Protein AF-A0A7W1H509-F1 (afdb_monomer)

Structure (mmCIF, N/CA/C/O backbone):
data_AF-A0A7W1H509-F1
#
_entry.id   AF-A0A7W1H509-F1
#
loop_
_atom_site.group_PDB
_atom_site.id
_atom_site.type_symbol
_atom_site.label_atom_id
_atom_site.label_alt_id
_atom_site.label_comp_id
_atom_site.label_asym_id
_atom_site.label_entity_id
_atom_site.label_seq_id
_atom_site.pdbx_PDB_ins_code
_atom_site.Cartn_x
_atom_site.Cartn_y
_atom_site.Cartn_z
_atom_site.occupancy
_atom_site.B_iso_or_equiv
_atom_site.auth_seq_id
_atom_site.auth_comp_id
_atom_site.auth_asym_id
_atom_site.auth_atom_id
_atom_site.pdbx_PDB_model_num
ATOM 1 N N . MET A 1 1 ? 0.224 -3.022 20.472 1.00 70.69 1 MET A N 1
ATOM 2 C CA . MET A 1 1 ? -0.059 -1.936 19.516 1.00 70.69 1 MET A CA 1
ATOM 3 C C . MET A 1 1 ? -0.735 -2.618 18.364 1.00 70.69 1 MET A C 1
ATOM 5 O O . MET A 1 1 ? -0.099 -3.451 17.732 1.00 70.69 1 MET A O 1
ATOM 9 N N . ASP A 1 2 ? -2.009 -2.318 18.169 1.00 80.88 2 ASP A N 1
ATOM 10 C CA . ASP A 1 2 ? -2.783 -2.911 17.086 1.00 80.88 2 ASP A CA 1
ATOM 11 C C . ASP A 1 2 ? -2.871 -1.879 15.975 1.00 80.88 2 ASP A C 1
ATOM 13 O O . ASP A 1 2 ? -3.008 -0.682 16.250 1.00 80.88 2 ASP A O 1
ATOM 17 N N . PHE A 1 3 ? -2.761 -2.321 14.730 1.00 83.50 3 PHE A N 1
ATOM 18 C CA . PHE A 1 3 ? -2.904 -1.432 13.594 1.00 83.50 3 PHE A CA 1
ATOM 19 C C . PHE A 1 3 ? -3.742 -2.069 12.493 1.00 83.50 3 PHE A C 1
ATOM 21 O O . PHE A 1 3 ? -3.772 -3.288 12.335 1.00 83.50 3 PHE A O 1
ATOM 28 N N . TYR A 1 4 ? -4.426 -1.218 11.743 1.00 87.56 4 TYR A N 1
ATOM 29 C CA . TYR A 1 4 ? -5.218 -1.576 10.577 1.00 87.56 4 TYR A CA 1
ATOM 30 C C . TYR A 1 4 ? -4.793 -0.682 9.416 1.00 87.56 4 TYR A C 1
ATOM 32 O O . TYR A 1 4 ? -4.590 0.514 9.614 1.00 87.56 4 TYR A O 1
ATOM 40 N N . ILE A 1 5 ? -4.625 -1.264 8.228 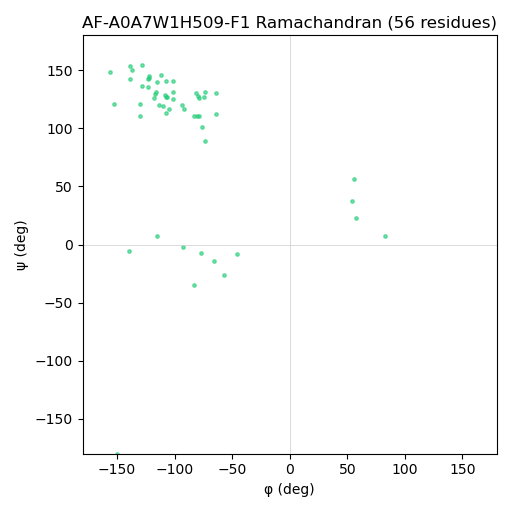1.00 92.50 5 ILE A N 1
ATOM 41 C CA . ILE A 1 5 ? -4.271 -0.531 7.011 1.00 92.50 5 ILE A CA 1
ATOM 42 C C . ILE A 1 5 ? -5.397 -0.700 6.007 1.00 92.50 5 ILE A C 1
ATOM 44 O O . ILE A 1 5 ? -5.737 -1.820 5.631 1.00 92.50 5 ILE A O 1
ATOM 48 N N . GLU A 1 6 ? -5.905 0.422 5.524 1.00 94.81 6 GLU A N 1
ATOM 49 C CA . GLU A 1 6 ? -6.799 0.492 4.382 1.00 94.81 6 GLU A CA 1
ATOM 50 C C . GLU A 1 6 ? -6.060 1.072 3.180 1.00 94.81 6 GLU A C 1
ATOM 52 O O . GLU A 1 6 ? -5.255 1.992 3.314 1.00 94.81 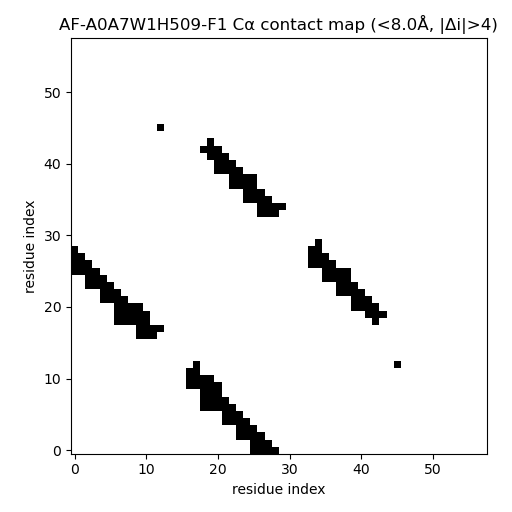6 GLU A O 1
ATOM 57 N N . THR A 1 7 ? -6.320 0.532 1.993 1.00 96.38 7 THR A N 1
ATOM 58 C CA . THR A 1 7 ? -5.717 1.003 0.741 1.00 96.38 7 THR A CA 1
ATOM 59 C C . THR A 1 7 ? -6.807 1.396 -0.243 1.00 96.38 7 THR A C 1
ATOM 61 O O . THR A 1 7 ? -7.865 0.771 -0.302 1.00 96.38 7 THR A O 1
ATOM 64 N N . SER A 1 8 ? -6.570 2.461 -1.002 1.00 96.12 8 SER A N 1
ATOM 65 C CA . SER A 1 8 ? -7.530 3.022 -1.952 1.00 96.12 8 SER A CA 1
ATOM 66 C C . SER A 1 8 ? -6.819 3.686 -3.137 1.00 96.12 8 SER A C 1
ATOM 68 O O . SER A 1 8 ? -5.590 3.668 -3.229 1.00 96.12 8 SER A O 1
ATOM 70 N N . ASP A 1 9 ? -7.603 4.237 -4.073 1.00 96.50 9 ASP A N 1
ATOM 71 C CA . ASP A 1 9 ? -7.106 4.873 -5.304 1.00 96.50 9 ASP A CA 1
ATOM 72 C C . ASP A 1 9 ? -6.221 3.926 -6.132 1.00 96.50 9 ASP A C 1
ATOM 74 O O . ASP A 1 9 ? -5.046 4.175 -6.394 1.00 96.50 9 ASP A O 1
ATOM 78 N N . P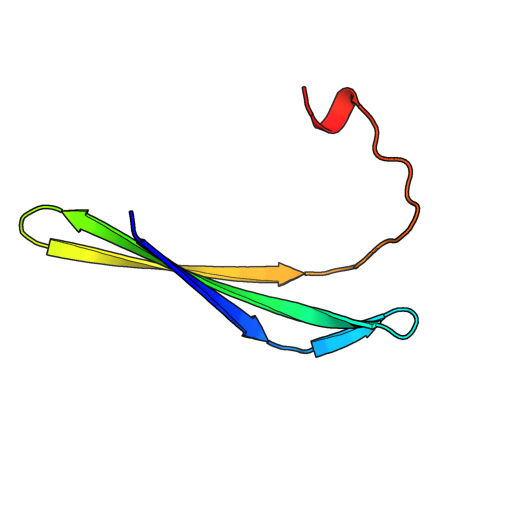HE A 1 10 ? -6.779 2.771 -6.491 1.00 97.00 10 PHE A N 1
ATOM 79 C CA . PHE A 1 10 ? -6.055 1.768 -7.261 1.00 97.00 10 PHE A CA 1
ATOM 80 C C . PHE A 1 10 ? -5.916 2.172 -8.727 1.00 97.00 10 PHE A C 1
ATOM 82 O O . PHE A 1 10 ? -6.918 2.401 -9.408 1.00 97.00 10 PHE A O 1
ATOM 89 N N . ARG A 1 11 ? -4.682 2.158 -9.232 1.00 94.62 11 ARG A N 1
ATOM 90 C CA . ARG A 1 11 ? -4.337 2.511 -10.614 1.00 94.62 11 ARG A CA 1
ATOM 91 C C . ARG A 1 11 ? -3.500 1.414 -11.256 1.00 94.62 11 ARG A C 1
ATOM 93 O O . ARG A 1 11 ? -2.828 0.654 -10.561 1.00 94.62 11 ARG A O 1
ATOM 100 N N . ASP A 1 12 ? -3.561 1.327 -12.578 1.00 94.44 12 ASP A N 1
ATOM 101 C CA . ASP A 1 12 ? -2.715 0.409 -13.337 1.00 94.44 12 ASP A CA 1
ATOM 102 C C . ASP A 1 12 ? -1.306 0.995 -13.483 1.00 94.44 12 ASP A C 1
ATOM 104 O O . ASP A 1 12 ? -1.136 2.137 -13.918 1.00 94.44 12 ASP A O 1
ATOM 108 N N . VAL A 1 13 ? -0.300 0.221 -13.087 1.00 91.38 13 VAL A N 1
ATOM 109 C CA . VAL A 1 13 ? 1.112 0.529 -13.288 1.00 91.38 13 VAL A CA 1
ATOM 110 C C . VAL A 1 13 ? 1.764 -0.699 -13.906 1.00 91.38 13 VAL A C 1
ATOM 112 O O . VAL A 1 13 ? 1.937 -1.718 -13.240 1.00 91.38 13 VAL A O 1
ATOM 115 N N . ASN A 1 14 ? 2.153 -0.595 -15.177 1.00 89.69 14 ASN A N 1
ATOM 116 C CA . ASN A 1 14 ? 2.797 -1.677 -15.930 1.00 89.69 14 ASN A CA 1
ATOM 117 C C . ASN A 1 14 ? 1.996 -3.000 -15.926 1.00 89.69 14 ASN A C 1
ATOM 119 O O . ASN A 1 14 ? 2.588 -4.076 -15.852 1.00 89.69 14 ASN A O 1
ATOM 123 N N . GLY A 1 15 ? 0.661 -2.938 -15.983 1.00 90.81 15 GLY A N 1
ATOM 124 C CA . GLY A 1 15 ? -0.217 -4.113 -15.976 1.00 90.81 15 GLY A CA 1
ATOM 125 C C . GLY A 1 15 ? -0.510 -4.679 -14.584 1.00 90.81 15 GLY A C 1
ATOM 126 O O . GLY A 1 15 ? -1.122 -5.741 -14.473 1.00 90.81 15 GLY A O 1
ATOM 127 N N . VAL A 1 16 ? -0.080 -3.995 -13.516 1.00 92.25 16 VAL A N 1
ATOM 128 C CA . VAL A 1 16 ? -0.369 -4.358 -12.123 1.00 92.25 16 VAL A CA 1
ATOM 129 C C . VAL A 1 16 ? -1.209 -3.266 -11.473 1.00 92.25 16 VAL A C 1
ATOM 131 O O . VAL A 1 16 ? -0.879 -2.083 -11.527 1.00 92.25 16 VAL A O 1
ATOM 134 N N . LYS A 1 17 ? -2.296 -3.662 -10.809 1.00 95.06 17 LYS A N 1
ATOM 135 C CA . LYS A 1 17 ? -3.185 -2.742 -10.096 1.00 95.06 17 LYS A CA 1
ATOM 136 C C . LYS A 1 17 ? -2.628 -2.430 -8.701 1.00 95.06 17 LYS A C 1
ATOM 138 O O . LYS A 1 17 ? -2.636 -3.302 -7.836 1.00 95.06 17 LYS A O 1
ATOM 143 N N . LEU A 1 18 ? -2.175 -1.195 -8.473 1.00 96.31 18 LEU A N 1
ATOM 144 C CA . LEU A 1 18 ? -1.513 -0.749 -7.237 1.00 96.31 18 LEU A CA 1
ATOM 145 C C . LEU A 1 18 ? -2.246 0.443 -6.582 1.00 96.31 18 LEU A C 1
ATOM 147 O O . LEU A 1 18 ? -2.761 1.294 -7.308 1.00 96.31 18 LEU A O 1
ATOM 151 N N . PRO A 1 19 ? -2.315 0.532 -5.238 1.00 97.19 19 PRO A N 1
ATOM 152 C CA . PRO A 1 19 ? -3.025 1.604 -4.531 1.00 97.19 19 PRO A CA 1
ATOM 153 C C . PRO A 1 19 ? -2.201 2.893 -4.414 1.00 97.19 19 PRO A C 1
ATOM 155 O O . PRO A 1 19 ? -1.088 2.866 -3.923 1.00 97.19 19 PRO A O 1
ATOM 158 N N . PHE A 1 20 ? -2.741 4.057 -4.765 1.00 97.38 20 PHE A N 1
ATOM 159 C CA . PHE A 1 20 ? -2.029 5.341 -4.630 1.00 97.38 20 PHE A CA 1
ATOM 160 C C . PHE A 1 20 ? -2.307 6.061 -3.306 1.00 97.38 20 PHE A C 1
ATOM 162 O O . PHE A 1 20 ? -1.716 7.106 -3.024 1.00 97.38 20 PHE A O 1
ATOM 169 N N . ARG A 1 21 ? -3.173 5.50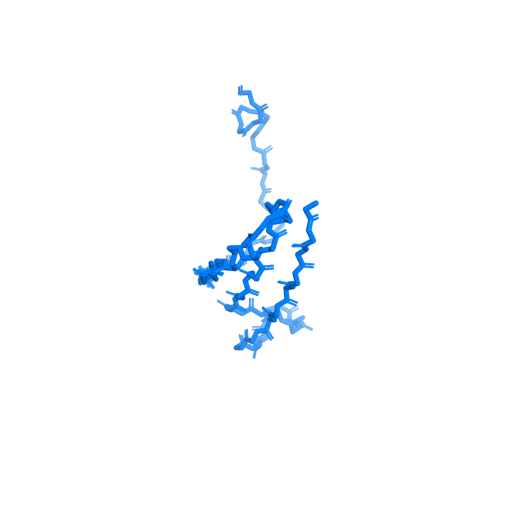1 -2.459 1.00 96.50 21 ARG A N 1
ATOM 170 C CA . ARG A 1 21 ? -3.504 6.046 -1.144 1.00 96.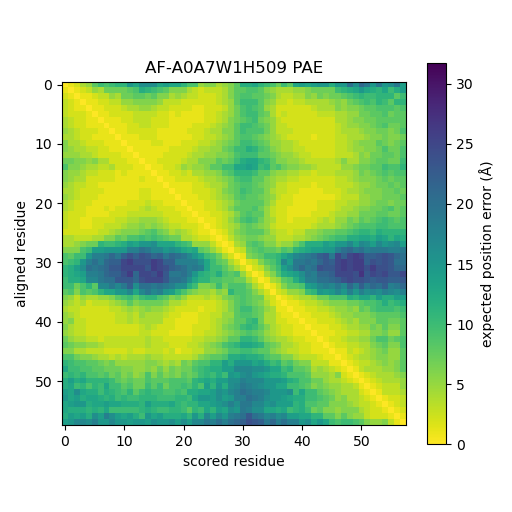50 21 ARG A CA 1
ATOM 171 C C . ARG A 1 21 ? -3.609 4.933 -0.111 1.00 96.50 21 ARG A C 1
ATOM 173 O O . ARG A 1 21 ? -4.132 3.856 -0.398 1.00 96.50 21 ARG A O 1
ATOM 180 N N . PHE A 1 22 ? -3.154 5.210 1.105 1.00 95.75 22 PHE A N 1
ATOM 181 C CA . PHE A 1 22 ? -3.369 4.329 2.2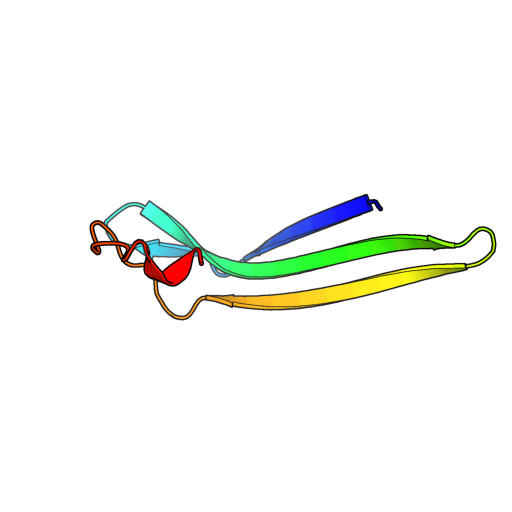47 1.00 95.75 22 PHE A CA 1
ATOM 182 C C . PHE A 1 22 ? -3.715 5.111 3.512 1.00 95.75 22 PHE A C 1
ATOM 184 O O . PHE A 1 22 ? -3.335 6.272 3.673 1.00 95.75 22 PHE A O 1
ATOM 191 N N . GLU A 1 23 ? -4.427 4.452 4.415 1.00 94.56 23 GLU A N 1
ATOM 192 C CA . GLU A 1 23 ? -4.805 4.963 5.725 1.00 94.56 23 GLU A CA 1
ATOM 193 C C . GLU A 1 23 ? -4.438 3.918 6.777 1.00 94.56 23 GLU A C 1
ATOM 195 O O . GLU A 1 23 ? -4.871 2.772 6.714 1.00 94.56 23 GLU A O 1
ATOM 200 N N . LEU A 1 24 ? -3.590 4.303 7.725 1.00 91.81 24 LEU A N 1
ATOM 201 C CA . LEU A 1 24 ? -3.124 3.468 8.821 1.00 91.81 24 LEU A CA 1
ATOM 202 C C . LEU A 1 24 ? -3.792 3.948 10.110 1.00 91.81 24 LEU A C 1
ATOM 204 O O . LEU A 1 24 ? -3.510 5.044 10.595 1.00 91.81 24 LEU A O 1
ATOM 208 N N . LEU A 1 25 ? -4.651 3.112 10.678 1.00 88.12 25 LEU A N 1
ATOM 209 C CA . LEU A 1 25 ? -5.231 3.313 11.997 1.00 88.12 25 LEU A CA 1
ATOM 210 C C . LEU A 1 25 ? -4.343 2.622 13.030 1.00 88.12 25 LEU A C 1
ATOM 212 O O . LEU A 1 25 ? -4.212 1.400 13.010 1.00 88.12 25 LEU A O 1
ATOM 216 N N . VAL A 1 26 ? -3.756 3.385 13.949 1.00 86.06 26 VAL A N 1
ATOM 217 C CA . VAL A 1 26 ? -2.932 2.857 15.043 1.00 86.06 26 VAL A CA 1
ATOM 218 C C . VAL A 1 26 ? -3.694 2.977 16.354 1.00 86.06 26 VAL A C 1
ATOM 220 O O . VAL A 1 26 ? -4.142 4.062 16.725 1.00 86.06 26 VAL A O 1
ATOM 223 N N . THR A 1 27 ? -3.807 1.864 17.077 1.00 80.69 27 THR A N 1
ATOM 224 C CA . THR A 1 27 ? -4.402 1.801 18.413 1.00 80.69 27 THR A CA 1
ATOM 225 C C . THR A 1 27 ? -3.338 1.435 19.440 1.00 80.69 27 THR A C 1
ATOM 227 O O . THR A 1 27 ? -2.734 0.356 19.402 1.00 80.69 27 THR A O 1
ATOM 230 N N . ILE A 1 28 ? -3.131 2.330 20.404 1.00 76.00 28 ILE A N 1
ATOM 231 C CA . ILE A 1 28 ? -2.269 2.076 21.558 1.00 76.00 28 ILE A CA 1
ATOM 232 C C . ILE A 1 28 ? -3.182 1.822 22.761 1.00 76.00 28 ILE A C 1
ATOM 234 O O . ILE A 1 28 ? -3.937 2.718 23.150 1.00 76.00 28 ILE A O 1
ATOM 238 N N . PRO A 1 29 ? -3.159 0.615 23.358 1.00 62.78 29 PRO A N 1
ATOM 239 C CA . PRO A 1 29 ? -3.921 0.347 24.565 1.00 62.78 29 PRO A CA 1
ATOM 240 C C . PRO A 1 29 ? -3.239 1.050 25.742 1.00 62.78 29 PRO A C 1
ATOM 242 O O . PRO A 1 29 ? -2.383 0.480 26.412 1.00 62.78 29 PRO A O 1
ATOM 245 N N . ILE A 1 30 ? -3.602 2.305 26.005 1.00 63.41 30 ILE A N 1
ATOM 246 C CA . ILE A 1 30 ? -3.321 2.913 27.305 1.00 63.41 30 ILE A CA 1
ATOM 247 C C . ILE A 1 30 ? -4.414 2.390 28.234 1.00 63.41 30 ILE A C 1
ATOM 249 O O . ILE A 1 30 ? -5.595 2.488 27.904 1.00 63.41 30 ILE A O 1
ATOM 253 N N . LEU A 1 31 ? -4.024 1.826 29.381 1.00 62.00 31 LEU A N 1
ATOM 254 C CA . LEU A 1 31 ? -4.857 1.131 30.384 1.00 62.00 31 LEU A CA 1
ATOM 255 C C . LEU 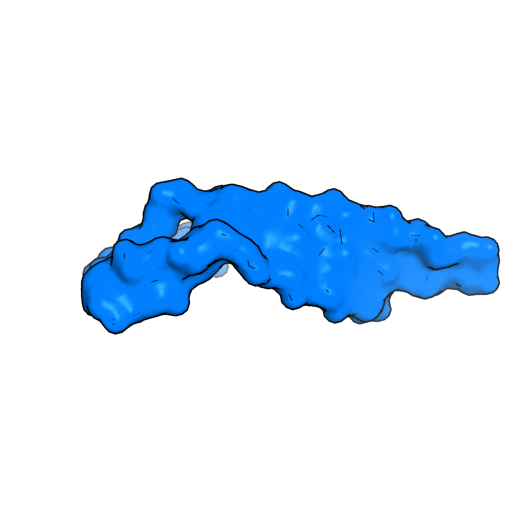A 1 31 ? -6.175 1.833 30.795 1.00 62.00 31 LEU A C 1
ATOM 257 O O . LEU A 1 31 ? -6.967 1.240 31.523 1.00 62.00 31 LEU A O 1
ATOM 261 N N . ARG A 1 32 ? -6.420 3.081 30.368 1.00 58.12 32 ARG A N 1
ATOM 262 C CA . ARG A 1 32 ? -7.634 3.864 30.649 1.00 58.12 32 ARG A CA 1
ATOM 263 C C . ARG A 1 32 ? -8.182 4.695 29.474 1.00 58.12 32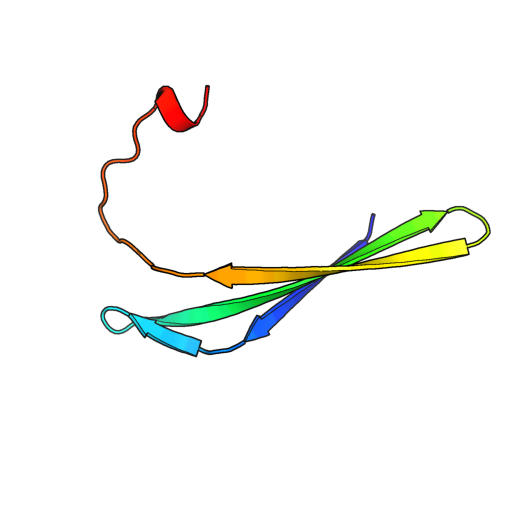 ARG A C 1
ATOM 265 O O . ARG A 1 32 ? -9.261 5.257 29.613 1.00 58.12 32 ARG A O 1
ATOM 272 N N . GLN A 1 33 ? -7.500 4.765 28.329 1.00 53.28 33 GLN A N 1
ATOM 273 C CA . GLN A 1 33 ? -7.941 5.518 27.144 1.00 53.28 33 GLN A CA 1
ATOM 274 C C . GLN A 1 33 ? -7.364 4.873 25.879 1.00 53.28 33 GLN A C 1
ATOM 276 O O . GLN A 1 33 ? -6.151 4.772 25.720 1.00 53.28 33 GLN A O 1
ATOM 281 N N . LYS A 1 34 ? -8.224 4.439 24.954 1.00 57.25 34 LYS A N 1
ATOM 282 C CA . LYS A 1 34 ? -7.772 4.060 23.611 1.00 57.25 34 LYS A CA 1
ATOM 283 C C . LYS A 1 34 ? -7.490 5.344 22.836 1.00 57.25 34 LYS A C 1
ATOM 285 O O . LYS A 1 34 ? -8.424 5.984 22.364 1.00 57.25 34 LYS A O 1
ATOM 290 N N . THR A 1 35 ? -6.224 5.722 22.708 1.00 58.19 35 THR A N 1
ATOM 291 C CA . THR A 1 35 ? -5.832 6.750 21.741 1.00 58.19 35 THR A CA 1
ATOM 292 C C . THR A 1 35 ? -5.730 6.069 20.380 1.00 58.19 35 THR A C 1
ATOM 294 O O . THR A 1 35 ? -4.863 5.216 20.177 1.00 58.19 35 THR A O 1
ATOM 297 N N . SER A 1 36 ? -6.653 6.396 19.475 1.00 70.44 36 SER A N 1
ATOM 298 C CA . SER A 1 36 ? -6.601 5.989 18.069 1.00 70.44 36 SER A CA 1
ATOM 299 C C . SER A 1 36 ? -6.107 7.159 17.224 1.00 70.44 36 SER A C 1
ATOM 301 O O . SER A 1 36 ? -6.689 8.242 17.286 1.00 70.44 36 SER A O 1
ATOM 303 N N . GLY A 1 37 ? -5.049 6.947 16.447 1.00 81.19 37 GLY A N 1
ATOM 304 C CA . GLY A 1 37 ? -4.550 7.914 15.469 1.00 81.19 37 GLY A CA 1
ATOM 305 C C . GLY A 1 37 ? -4.687 7.366 14.054 1.00 81.19 37 GLY A C 1
ATOM 306 O O . GLY A 1 37 ? -4.421 6.185 13.836 1.00 81.19 37 GLY A O 1
ATOM 307 N N . THR A 1 38 ? -5.072 8.220 13.106 1.00 85.50 38 THR A N 1
ATOM 308 C CA . THR A 1 38 ? -5.098 7.884 11.675 1.00 85.50 38 THR A CA 1
ATOM 309 C C . THR A 1 38 ? -3.950 8.589 10.967 1.00 85.50 38 THR A C 1
ATOM 311 O O . THR A 1 38 ? -3.802 9.805 11.076 1.00 85.50 38 THR A O 1
ATOM 314 N N . ILE A 1 39 ? -3.144 7.828 10.232 1.00 89.88 39 ILE A N 1
ATOM 315 C CA . ILE A 1 39 ? -2.079 8.329 9.363 1.00 89.88 39 ILE A CA 1
ATOM 316 C C . ILE A 1 39 ? -2.508 8.080 7.918 1.00 89.88 39 ILE A C 1
ATOM 318 O O . ILE A 1 39 ? -2.688 6.933 7.521 1.00 89.88 39 ILE A O 1
ATOM 322 N N . THR A 1 40 ? -2.654 9.138 7.123 1.00 92.69 40 THR A N 1
ATOM 323 C CA . THR A 1 40 ? -2.943 9.030 5.685 1.00 92.69 40 THR A CA 1
ATOM 324 C C . THR A 1 40 ? -1.666 9.251 4.885 1.00 92.69 40 THR A C 1
ATOM 326 O O . THR A 1 40 ? -0.954 10.230 5.109 1.00 92.69 40 THR A O 1
ATOM 329 N N . GLY A 1 41 ? -1.393 8.366 3.930 1.00 94.31 41 GLY A N 1
ATOM 330 C CA . GLY A 1 41 ? -0.285 8.492 2.991 1.00 94.31 41 GLY A CA 1
ATOM 331 C C . GLY A 1 41 ? -0.760 8.498 1.542 1.00 94.31 41 GLY A C 1
ATOM 332 O O . GLY A 1 41 ? -1.721 7.816 1.184 1.00 94.31 41 GLY A O 1
ATOM 333 N N . ILE A 1 42 ? -0.068 9.274 0.706 1.00 96.69 42 ILE A N 1
ATOM 334 C CA . ILE A 1 42 ? -0.264 9.313 -0.748 1.00 96.69 42 ILE A CA 1
ATOM 335 C C . ILE A 1 42 ? 1.031 8.846 -1.404 1.00 96.69 42 ILE A C 1
ATOM 337 O O . ILE A 1 42 ? 2.110 9.350 -1.090 1.00 96.69 42 ILE A O 1
ATOM 341 N N . ILE A 1 43 ? 0.920 7.894 -2.322 1.00 95.12 43 ILE A N 1
ATOM 342 C CA . ILE A 1 43 ? 2.040 7.380 -3.104 1.00 95.12 43 ILE A CA 1
ATOM 343 C C . ILE A 1 43 ? 2.087 8.169 -4.406 1.00 95.12 43 ILE A C 1
ATOM 345 O O . ILE A 1 43 ? 1.125 8.193 -5.164 1.00 95.12 43 ILE A O 1
ATOM 349 N N . SER A 1 44 ? 3.200 8.854 -4.659 1.00 93.38 44 SER A N 1
ATOM 350 C CA . SER A 1 44 ? 3.355 9.697 -5.849 1.00 93.38 44 SER A CA 1
ATOM 351 C C . SER A 1 44 ? 3.770 8.902 -7.087 1.00 93.38 44 SER A C 1
ATOM 353 O O . SER A 1 44 ? 3.350 9.233 -8.194 1.00 93.38 44 SER A O 1
ATOM 355 N N . ALA A 1 45 ? 4.586 7.858 -6.916 1.00 90.44 45 ALA A N 1
ATOM 356 C CA . ALA A 1 45 ? 5.072 7.036 -8.015 1.00 90.44 45 ALA A CA 1
ATOM 357 C C . ALA A 1 45 ? 5.476 5.631 -7.558 1.00 90.44 45 ALA A C 1
ATOM 359 O O . ALA A 1 45 ? 6.018 5.443 -6.470 1.00 90.44 45 ALA A O 1
ATOM 360 N N . TYR A 1 46 ? 5.296 4.672 -8.464 1.00 91.06 46 TYR A N 1
ATOM 361 C CA . TYR A 1 46 ? 5.862 3.332 -8.379 1.00 91.06 46 TYR A CA 1
ATOM 362 C C . TYR A 1 46 ? 6.960 3.190 -9.421 1.00 91.06 46 TYR A C 1
ATOM 364 O O . TYR A 1 46 ? 6.743 3.477 -10.599 1.00 91.06 46 TYR A O 1
ATOM 372 N N . ARG A 1 47 ? 8.138 2.737 -8.998 1.00 87.06 47 ARG A N 1
ATOM 373 C CA . ARG A 1 47 ? 9.258 2.465 -9.897 1.00 87.06 47 ARG A CA 1
ATOM 374 C C . ARG A 1 47 ? 9.694 1.019 -9.742 1.00 87.06 47 ARG A C 1
ATOM 376 O O . ARG A 1 47 ? 9.798 0.517 -8.628 1.00 87.06 47 ARG A O 1
ATOM 383 N N . HIS A 1 48 ? 9.930 0.367 -10.872 1.00 82.44 48 HIS A N 1
ATOM 384 C CA . HIS A 1 48 ? 10.340 -1.030 -10.946 1.00 82.44 48 HIS A CA 1
ATOM 385 C C . HIS A 1 48 ? 11.779 -1.092 -11.457 1.00 82.44 48 HIS A C 1
ATOM 387 O O . HIS A 1 48 ? 12.156 -0.277 -12.295 1.00 82.44 48 HIS A O 1
ATOM 393 N N . ASN A 1 49 ? 12.559 -2.065 -10.982 1.00 81.44 49 ASN A N 1
ATOM 394 C CA . ASN A 1 49 ? 13.952 -2.291 -11.397 1.00 81.44 49 ASN A CA 1
ATOM 395 C C . ASN A 1 49 ? 14.900 -1.090 -11.198 1.00 81.44 49 ASN A C 1
ATOM 397 O O . ASN A 1 49 ? 15.939 -1.016 -11.850 1.00 81.44 49 ASN A O 1
ATOM 401 N N . GLU A 1 50 ? 14.570 -0.162 -10.297 1.00 84.25 50 GLU A N 1
ATOM 402 C CA . GLU A 1 50 ? 15.497 0.901 -9.901 1.00 84.25 50 GLU A CA 1
ATOM 403 C C . GLU A 1 50 ? 16.595 0.314 -8.999 1.00 84.25 50 GLU A C 1
ATOM 405 O O . GLU A 1 50 ? 16.276 -0.407 -8.046 1.00 84.25 50 GLU A O 1
ATOM 410 N N . PRO A 1 51 ? 17.883 0.602 -9.259 1.00 85.06 51 PRO A N 1
ATOM 411 C CA . PRO A 1 51 ? 18.961 0.184 -8.380 1.00 85.06 51 PRO A CA 1
ATOM 412 C C . PRO A 1 51 ? 18.811 0.873 -7.020 1.00 85.06 51 PRO A C 1
ATOM 414 O O . PRO A 1 51 ? 18.973 2.084 -6.876 1.00 85.06 51 PRO A O 1
ATOM 417 N N . ILE A 1 52 ? 18.503 0.079 -6.001 1.00 83.44 52 ILE A N 1
ATOM 418 C CA . ILE A 1 52 ? 18.404 0.536 -4.619 1.00 83.44 52 ILE A CA 1
ATOM 419 C C . ILE A 1 52 ? 19.831 0.664 -4.073 1.00 83.44 52 ILE A C 1
ATOM 421 O O . ILE A 1 52 ? 20.522 -0.337 -3.880 1.00 83.44 52 ILE A O 1
ATOM 425 N N . SER A 1 53 ? 20.288 1.896 -3.841 1.00 86.81 53 SER A N 1
ATOM 426 C CA . SER A 1 53 ? 21.610 2.132 -3.255 1.00 86.81 53 SER A CA 1
ATOM 427 C C . SER A 1 53 ? 21.676 1.558 -1.832 1.00 86.81 53 SER A C 1
ATOM 429 O O . SER A 1 53 ? 20.809 1.888 -1.017 1.00 86.81 53 SER A O 1
ATOM 431 N N . PRO A 1 54 ? 22.711 0.769 -1.478 1.00 84.12 54 PRO A N 1
ATOM 432 C CA . PRO A 1 54 ? 22.895 0.274 -0.112 1.00 84.12 54 PRO A CA 1
ATOM 433 C C . PRO A 1 54 ? 22.969 1.386 0.944 1.00 84.12 54 PRO A C 1
ATOM 435 O O . PRO A 1 54 ? 22.602 1.164 2.093 1.00 84.12 54 PRO A O 1
ATOM 438 N N . ALA A 1 55 ? 23.396 2.592 0.554 1.00 88.12 55 ALA A N 1
ATOM 439 C CA . ALA A 1 55 ? 23.470 3.755 1.438 1.00 88.12 55 ALA A CA 1
ATOM 440 C C . ALA A 1 55 ? 22.096 4.249 1.925 1.00 88.12 55 ALA A C 1
ATOM 442 O O . ALA A 1 55 ? 22.038 5.031 2.863 1.00 88.12 55 ALA A O 1
ATOM 443 N N . MET A 1 56 ? 20.988 3.807 1.317 1.00 78.81 56 MET A N 1
ATOM 444 C CA . MET A 1 56 ? 19.639 4.162 1.780 1.00 78.81 56 MET A CA 1
ATOM 445 C C . MET A 1 56 ? 19.195 3.383 3.029 1.00 78.81 56 MET A C 1
ATOM 447 O O . MET A 1 56 ? 18.124 3.661 3.560 1.00 78.81 56 MET A O 1
ATOM 451 N N . PHE A 1 57 ? 19.980 2.395 3.469 1.00 82.00 57 PHE A N 1
ATOM 452 C CA . PHE A 1 57 ? 19.675 1.537 4.620 1.00 82.00 57 PHE A CA 1
ATOM 453 C C . PHE A 1 57 ? 20.663 1.695 5.783 1.00 82.00 57 PHE A C 1
ATOM 455 O O . PHE A 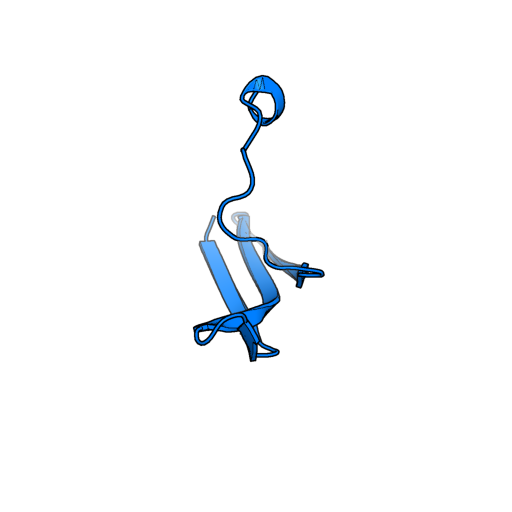1 57 ? 20.618 0.901 6.723 1.00 82.00 57 PHE A O 1
ATOM 462 N N . GLN A 1 58 ? 21.575 2.665 5.692 1.00 68.50 58 GLN A N 1
ATOM 463 C CA . GLN A 1 58 ? 22.512 3.041 6.755 1.00 68.50 58 GLN A CA 1
ATOM 464 C C . GLN A 1 58 ? 21.961 4.241 7.521 1.00 68.50 58 GLN A C 1
ATOM 466 O O . GLN A 1 58 ? 22.172 4.277 8.752 1.00 68.50 58 GLN A O 1
#

Secondary structure (DSSP, 8-state):
-EEEEEEEEEEEETTEEEEEEEEEEEEEEETTEEEEEEEEEE-----SS----GGGG-

Sequence (58 aa):
MDFYIETSDFRDVNGVKLPFRFELLVTIPILRQKTSGTITGIISAYRHNEPISPAMFQ

Mean predicted aligned error: 7.21 Å

Radius of gyration: 16.2 Å; Cα contacts (8 Å, |Δi|>4): 82; chains: 1; bounding box: 31×14×47 Å

Nearest PDB structures (foldseek):
  8esd-assembly1_S  TM=5.788E-01  e=1.585E+00  Homo sapiens
  6saz-assembly2_D  TM=5.593E-01  e=3.804E+00  Homo sapiens
  3q9q-assembly1_A  TM=5.082E-01  e=4.885E+00  Homo sapiens

Solvent-accessible surface area (backbone atoms only — not comparable to full-atom values): 3831 Å² total; per-residue (Å²): 120,52,73,49,78,47,76,39,68,69,40,78,55,97,90,39,81,45,60,36,30,37,38,38,40,40,37,44,85,46,100,86,49,78,54,73,48,79,48,79,49,75,57,90,79,87,84,78,94,66,87,77,61,75,76,82,79,112

Foldseek 3Di:
DDKDKDFADWDDDPNDTDGQKMKMWDWDPDVPDTDIDIDIDGHPDDDDPDDDDPVVVD

pLDDT: mean 85.04, std 11.82, range [53.28, 97.38]